Protein AF-A0A949S8C3-F1 (afdb_monomer_lite)

Structure (mmCIF, N/CA/C/O backbone):
data_AF-A0A949S8C3-F1
#
_entry.id   AF-A0A949S8C3-F1
#
loop_
_atom_site.group_PDB
_atom_site.id
_atom_site.type_symbol
_atom_site.label_atom_id
_atom_site.label_alt_id
_atom_site.label_comp_id
_atom_site.label_asym_id
_atom_site.label_entity_id
_atom_site.label_seq_id
_atom_site.pdbx_PDB_ins_code
_atom_site.Cartn_x
_atom_site.Cartn_y
_atom_site.Cartn_z
_atom_site.occupancy
_atom_site.B_iso_or_equiv
_atom_site.auth_seq_id
_atom_site.auth_comp_id
_atom_site.auth_asym_id
_atom_site.auth_atom_id
_atom_site.pdbx_PDB_model_num
ATOM 1 N N . MET A 1 1 ? -15.953 -15.504 27.116 1.00 37.09 1 MET A N 1
ATOM 2 C CA . MET A 1 1 ? -14.860 -15.090 26.214 1.00 37.09 1 MET A CA 1
ATOM 3 C C . MET A 1 1 ? -15.400 -13.930 25.407 1.00 37.09 1 MET A C 1
ATOM 5 O O . MET A 1 1 ? -16.347 -14.125 24.655 1.00 37.09 1 MET A O 1
ATOM 9 N N . THR A 1 2 ? -14.954 -12.713 25.704 1.00 41.81 2 THR A N 1
ATOM 10 C CA . THR A 1 2 ? -15.402 -11.511 24.999 1.00 41.81 2 THR A CA 1
ATOM 11 C C . THR A 1 2 ? -14.950 -11.616 23.551 1.00 41.81 2 THR A C 1
ATOM 13 O O . THR A 1 2 ? -13.776 -11.829 23.271 1.00 41.81 2 THR A O 1
ATOM 16 N N . ASN A 1 3 ? -15.915 -11.553 22.640 1.00 47.59 3 ASN A N 1
ATOM 17 C CA . ASN A 1 3 ? -15.692 -11.505 21.206 1.00 47.59 3 ASN A CA 1
ATOM 18 C C . ASN A 1 3 ? -15.105 -10.121 20.895 1.00 47.59 3 ASN A C 1
ATOM 20 O O . ASN A 1 3 ? -15.844 -9.198 20.547 1.00 47.59 3 ASN A O 1
ATOM 24 N N . GLU A 1 4 ? -13.810 -9.927 21.153 1.00 51.03 4 GLU A N 1
ATOM 25 C CA . GLU A 1 4 ? -13.113 -8.733 20.693 1.00 51.03 4 GLU A CA 1
ATOM 26 C C . GLU A 1 4 ? -13.100 -8.798 19.172 1.00 51.03 4 GLU A C 1
ATOM 28 O O . GLU A 1 4 ? -12.303 -9.497 18.550 1.00 51.03 4 GLU A O 1
ATOM 33 N N . LYS A 1 5 ? -14.078 -8.120 18.565 1.00 58.66 5 LYS A N 1
ATOM 34 C CA . LYS A 1 5 ? -14.069 -7.840 17.138 1.00 58.66 5 LYS A CA 1
ATOM 35 C C . LYS A 1 5 ? -12.747 -7.141 16.855 1.00 58.66 5 LYS A C 1
ATOM 37 O O . LYS A 1 5 ? -12.574 -5.990 17.258 1.00 58.66 5 LYS A O 1
ATOM 42 N N . LYS A 1 6 ? -11.830 -7.850 16.200 1.00 63.97 6 LYS A N 1
ATOM 43 C CA . LYS A 1 6 ? -10.626 -7.272 15.609 1.00 63.97 6 LYS A CA 1
ATOM 44 C C . LYS A 1 6 ? -11.010 -5.959 14.923 1.00 63.97 6 LYS A C 1
ATOM 46 O O . LYS A 1 6 ? -11.983 -5.917 14.168 1.00 63.97 6 LYS A O 1
A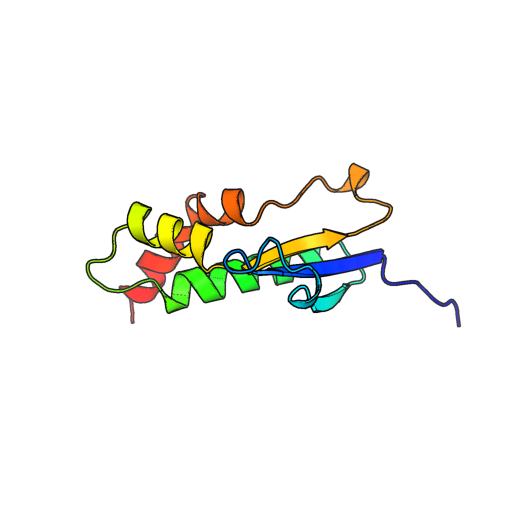TOM 51 N N . GLN A 1 7 ? -10.336 -4.878 15.300 1.00 86.12 7 GLN A N 1
ATOM 52 C CA . GLN A 1 7 ? -10.846 -3.522 15.077 1.00 86.12 7 GLN A CA 1
ATOM 53 C C . GLN A 1 7 ? -10.477 -2.961 13.705 1.00 86.12 7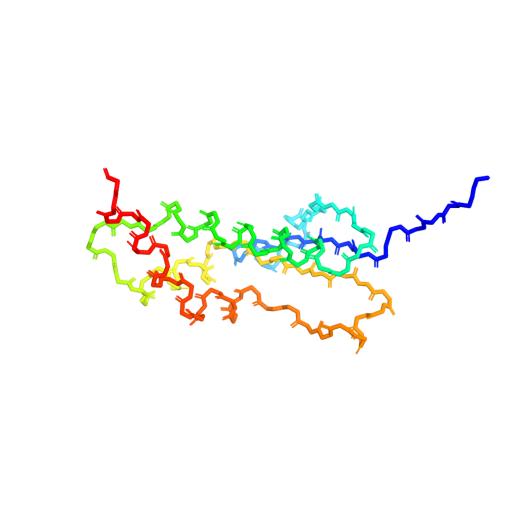 GLN A C 1
ATOM 55 O O . GLN A 1 7 ? -11.090 -1.985 13.271 1.00 86.12 7 GLN A O 1
ATOM 60 N N . PHE A 1 8 ? -9.503 -3.568 13.025 1.00 92.50 8 PHE A N 1
ATOM 61 C CA . PHE A 1 8 ? -8.973 -3.086 11.755 1.00 92.50 8 PHE A CA 1
ATOM 62 C C . PHE A 1 8 ? -8.994 -4.211 10.729 1.00 92.50 8 PHE A C 1
ATOM 64 O O . PHE A 1 8 ? -8.273 -5.198 10.865 1.00 92.50 8 PHE A O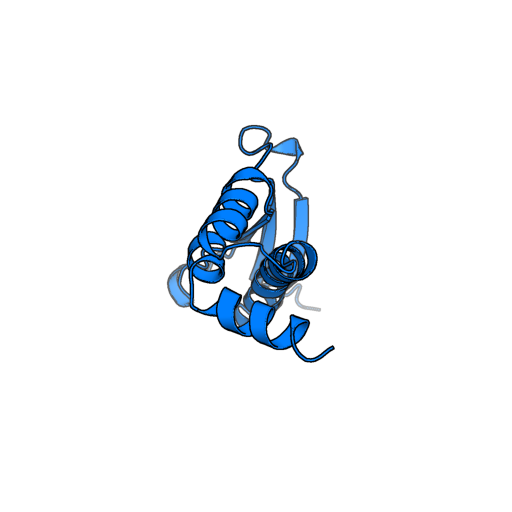 1
ATOM 71 N N . ARG A 1 9 ? -9.810 -4.054 9.691 1.00 94.75 9 ARG A N 1
ATOM 72 C CA . ARG A 1 9 ? -9.865 -4.968 8.552 1.00 94.75 9 ARG A CA 1
ATOM 73 C C . ARG A 1 9 ? -9.058 -4.399 7.401 1.00 94.75 9 ARG A C 1
ATOM 75 O O . ARG A 1 9 ? -9.256 -3.245 7.041 1.00 94.75 9 ARG A O 1
ATOM 82 N N . LEU A 1 10 ? -8.195 -5.201 6.796 1.00 96.06 10 LEU A N 1
ATOM 83 C CA . LEU A 1 10 ? -7.495 -4.836 5.572 1.00 96.06 10 LEU A CA 1
ATOM 84 C C . LEU A 1 10 ? -8.234 -5.427 4.372 1.00 96.06 10 LEU A C 1
ATOM 86 O O . LEU A 1 10 ? -8.342 -6.647 4.239 1.00 96.06 10 LEU A O 1
ATOM 90 N N . LYS A 1 11 ? -8.747 -4.555 3.509 1.00 95.81 11 LYS A N 1
ATOM 91 C CA . LYS A 1 11 ? -9.291 -4.915 2.197 1.00 95.81 11 LYS A CA 1
ATOM 92 C C . LYS A 1 11 ? -8.282 -4.536 1.127 1.00 95.81 11 LYS A C 1
ATOM 94 O O . LYS A 1 11 ? -7.588 -3.537 1.289 1.00 95.81 11 LYS A O 1
ATOM 99 N N . VAL A 1 12 ? -8.222 -5.295 0.046 1.00 96.19 12 VAL A N 1
ATOM 100 C CA . VAL A 1 12 ? -7.325 -5.007 -1.073 1.00 96.19 12 VAL A CA 1
ATOM 101 C C . VAL A 1 12 ? -8.147 -4.868 -2.337 1.00 96.19 12 VAL A C 1
ATOM 103 O O . VAL A 1 12 ? -8.942 -5.748 -2.660 1.00 96.19 12 VAL A O 1
ATOM 106 N N . TYR A 1 13 ? -7.962 -3.736 -3.006 1.00 94.00 13 TYR A N 1
ATOM 107 C CA . TYR A 1 13 ? -8.568 -3.430 -4.291 1.00 94.00 13 TYR A CA 1
ATOM 108 C C . TYR A 1 13 ? -7.516 -3.594 -5.386 1.00 94.00 13 TYR A C 1
ATOM 110 O O . TYR A 1 13 ? -6.371 -3.174 -5.217 1.00 94.00 13 TYR A O 1
ATOM 118 N N . ASP A 1 14 ? -7.892 -4.193 -6.510 1.00 88.81 14 ASP A N 1
ATOM 119 C CA . ASP A 1 14 ? -7.028 -4.268 -7.686 1.00 88.81 14 ASP A CA 1
ATOM 120 C C . ASP A 1 14 ? -7.163 -2.973 -8.503 1.00 88.81 14 ASP A C 1
ATOM 122 O O . ASP A 1 14 ? -8.256 -2.635 -8.965 1.00 88.81 14 ASP A O 1
ATOM 126 N N . ASN A 1 15 ? -6.059 -2.244 -8.710 1.00 86.25 15 ASN A N 1
ATOM 127 C CA . ASN A 1 15 ? -6.082 -1.036 -9.540 1.00 86.25 15 ASN A CA 1
ATOM 128 C C . ASN A 1 15 ? -6.449 -1.332 -11.003 1.00 86.25 15 ASN A C 1
ATOM 130 O O . ASN A 1 15 ? -6.977 -0.450 -11.684 1.00 86.25 15 ASN A O 1
ATOM 134 N N . PHE A 1 16 ? -6.194 -2.545 -11.499 1.00 84.81 16 PHE A N 1
ATOM 135 C CA . PHE A 1 16 ? -6.510 -2.918 -12.875 1.00 84.81 16 PHE A CA 1
ATOM 136 C C . PHE A 1 16 ? -8.013 -3.160 -13.068 1.00 84.81 16 PHE A C 1
ATOM 138 O O . PHE A 1 16 ? -8.601 -2.678 -14.038 1.00 84.81 16 PHE A O 1
ATOM 145 N N . HIS A 1 17 ? -8.654 -3.823 -12.105 1.00 85.50 17 HIS A N 1
ATOM 146 C CA . HIS A 1 17 ? -10.091 -4.105 -12.097 1.00 85.50 17 HIS A CA 1
ATOM 147 C C . HIS A 1 17 ? -10.867 -3.200 -11.127 1.00 85.50 17 HIS A C 1
ATOM 149 O O . HIS A 1 17 ? -11.836 -3.627 -10.512 1.00 85.50 17 HIS A O 1
ATOM 155 N N . TYR A 1 18 ? -10.495 -1.920 -11.009 1.00 78.75 18 TYR A N 1
ATOM 156 C CA . TYR A 1 18 ? -11.042 -1.014 -9.982 1.00 78.75 18 TYR A CA 1
ATOM 157 C C . TYR A 1 18 ? -12.570 -0.789 -10.039 1.00 78.75 18 TYR A C 1
ATOM 159 O O . TYR A 1 18 ? -13.161 -0.300 -9.078 1.00 78.75 18 TYR A O 1
ATOM 167 N N . MET A 1 19 ? -13.209 -1.102 -11.171 1.00 84.38 19 MET A N 1
ATOM 168 C CA . MET A 1 19 ? -14.666 -1.025 -11.354 1.00 84.38 19 MET A CA 1
ATOM 169 C C . MET A 1 19 ? -15.392 -2.327 -10.989 1.00 84.38 19 MET A C 1
ATOM 171 O O . MET A 1 19 ? -16.622 -2.338 -10.957 1.00 84.38 19 MET A O 1
ATOM 175 N N . ASP A 1 20 ? -14.659 -3.415 -10.757 1.00 86.06 20 ASP A N 1
ATOM 176 C CA . ASP A 1 20 ? -15.200 -4.713 -10.376 1.00 86.06 20 ASP A CA 1
ATOM 177 C C . ASP A 1 20 ? -14.967 -4.955 -8.882 1.00 86.06 20 ASP A C 1
ATOM 179 O O . ASP A 1 20 ? -13.908 -5.396 -8.439 1.00 86.06 20 ASP A O 1
ATOM 183 N N . GLU A 1 21 ? -15.986 -4.662 -8.074 1.00 81.94 21 GLU A N 1
ATOM 184 C CA . GLU A 1 21 ? -15.914 -4.882 -6.628 1.00 81.94 21 GLU A CA 1
ATOM 185 C C . GLU A 1 21 ? -15.739 -6.365 -6.253 1.00 81.94 21 GLU A C 1
ATOM 187 O O . GLU A 1 21 ? -15.326 -6.648 -5.128 1.00 81.94 21 GLU A O 1
ATOM 192 N N . SER A 1 22 ? -16.024 -7.313 -7.157 1.00 87.19 22 SER A N 1
ATOM 193 C CA . SER A 1 22 ? -15.865 -8.747 -6.881 1.00 87.19 22 SER A CA 1
ATOM 194 C C . SER A 1 22 ? -14.405 -9.206 -6.844 1.00 87.19 22 SER A C 1
ATOM 196 O O . SER A 1 22 ? -14.107 -10.209 -6.199 1.00 87.19 22 SER A O 1
ATOM 198 N N . GLU A 1 23 ? -13.496 -8.425 -7.430 1.00 86.38 23 GLU A N 1
ATOM 199 C CA . GLU A 1 23 ? -12.042 -8.625 -7.348 1.00 86.38 23 GLU A CA 1
ATOM 200 C C . GLU A 1 23 ? -11.454 -8.085 -6.028 1.00 86.38 23 GLU A C 1
ATOM 202 O O . GLU A 1 23 ? -10.287 -8.308 -5.706 1.00 86.38 23 GLU A O 1
ATOM 207 N N . THR A 1 24 ? -12.260 -7.388 -5.217 1.00 91.81 24 THR A N 1
ATOM 208 C CA . THR A 1 24 ? -11.836 -6.949 -3.883 1.00 91.81 24 THR A CA 1
ATOM 209 C C . THR A 1 24 ? -11.818 -8.129 -2.921 1.00 91.81 24 THR A C 1
ATOM 211 O O . THR A 1 24 ? -12.850 -8.762 -2.688 1.00 91.81 24 THR A O 1
ATOM 214 N N . TYR A 1 25 ? -10.688 -8.359 -2.256 1.00 93.12 25 TYR A N 1
ATOM 215 C CA . TYR A 1 25 ? -10.566 -9.425 -1.264 1.00 93.12 25 TYR A CA 1
ATOM 216 C C . TYR A 1 25 ? -10.265 -8.900 0.146 1.00 93.12 25 TYR A C 1
ATOM 218 O O . TYR A 1 25 ? -9.723 -7.808 0.349 1.00 93.12 25 TYR A O 1
ATOM 226 N N . GLU A 1 26 ? -10.659 -9.682 1.155 1.00 94.00 26 GLU A N 1
ATOM 227 C CA . GLU A 1 26 ? -10.282 -9.443 2.549 1.00 94.00 26 GLU A CA 1
ATOM 228 C C . GLU A 1 26 ? -8.910 -10.071 2.799 1.00 94.00 26 GLU A C 1
ATOM 230 O O . GLU A 1 26 ? -8.762 -11.291 2.758 1.00 94.00 26 GLU A O 1
ATOM 235 N N . TYR A 1 27 ? -7.899 -9.241 3.054 1.00 95.75 27 TYR A N 1
ATOM 236 C CA . TYR A 1 27 ? -6.545 -9.715 3.342 1.00 95.75 27 TYR A CA 1
ATOM 237 C C . TYR A 1 27 ? -6.447 -10.271 4.765 1.00 95.75 27 TYR A C 1
ATOM 239 O O . TYR A 1 27 ? -5.816 -11.297 5.013 1.00 95.75 27 TYR A O 1
ATOM 247 N N . GLY A 1 28 ? -7.083 -9.591 5.722 1.00 94.69 28 GLY A N 1
ATOM 248 C CA . GLY A 1 28 ? -7.117 -10.048 7.103 1.00 94.69 28 GLY A CA 1
ATOM 249 C C . GLY A 1 28 ? -7.674 -9.028 8.083 1.00 94.69 28 GLY A C 1
ATOM 250 O O . GLY A 1 28 ? -7.878 -7.857 7.766 1.00 94.69 28 GLY A O 1
ATOM 251 N N . ASP A 1 29 ? -7.885 -9.502 9.306 1.00 95.19 29 ASP A N 1
ATOM 252 C CA . ASP A 1 29 ? -8.316 -8.696 10.441 1.00 95.19 29 ASP A CA 1
ATOM 253 C C . ASP A 1 29 ? -7.181 -8.603 11.481 1.00 95.19 29 ASP A C 1
ATOM 255 O O . ASP A 1 29 ? -6.577 -9.624 11.848 1.00 95.19 29 ASP A O 1
ATOM 259 N N . PHE A 1 30 ? -6.967 -7.400 12.017 1.00 93.81 30 PHE A N 1
ATOM 260 C CA . PHE A 1 30 ? -5.889 -7.034 12.940 1.00 93.81 30 PHE A CA 1
ATOM 261 C C . PHE A 1 30 ? -6.429 -6.403 14.231 1.00 93.81 30 PHE A C 1
ATOM 263 O O . PHE A 1 30 ? -7.505 -5.793 14.253 1.00 93.81 30 PHE A O 1
ATOM 270 N N . GLU A 1 31 ? -5.674 -6.548 15.321 1.00 91.75 31 GLU A N 1
ATOM 271 C CA . GLU A 1 31 ? -6.033 -5.983 16.627 1.00 91.75 31 GLU A CA 1
ATOM 272 C C . GLU A 1 31 ? -5.713 -4.489 16.687 1.00 91.75 31 GLU A C 1
ATOM 274 O O . GLU A 1 31 ? -6.482 -3.709 17.253 1.00 91.75 31 GLU A O 1
ATOM 279 N N . THR A 1 32 ? -4.621 -4.073 16.039 1.00 91.94 32 THR A N 1
ATOM 280 C CA . THR A 1 32 ? -4.151 -2.685 16.046 1.00 91.94 32 THR A CA 1
ATOM 281 C C . THR A 1 32 ? -4.037 -2.082 14.644 1.00 91.94 32 THR A C 1
ATOM 283 O O . THR A 1 32 ? -3.767 -2.771 13.658 1.00 91.94 32 THR A O 1
ATOM 286 N N . TYR A 1 33 ? -4.164 -0.752 14.560 1.00 93.19 33 TYR A N 1
ATOM 287 C CA . TYR A 1 33 ? -3.930 -0.012 13.318 1.00 93.19 33 TYR A CA 1
ATOM 288 C C . TYR A 1 33 ? -2.508 -0.217 12.785 1.00 93.19 33 TYR A C 1
ATOM 290 O O . TYR A 1 33 ? -2.312 -0.349 11.582 1.00 93.19 33 TYR A O 1
ATOM 298 N N . ASN A 1 34 ? -1.509 -0.268 13.674 1.00 94.44 34 ASN A N 1
ATOM 299 C CA . ASN A 1 34 ? -0.114 -0.428 13.269 1.00 94.44 34 ASN A CA 1
ATOM 300 C C . ASN A 1 34 ? 0.144 -1.776 12.592 1.00 94.44 34 ASN A C 1
ATOM 302 O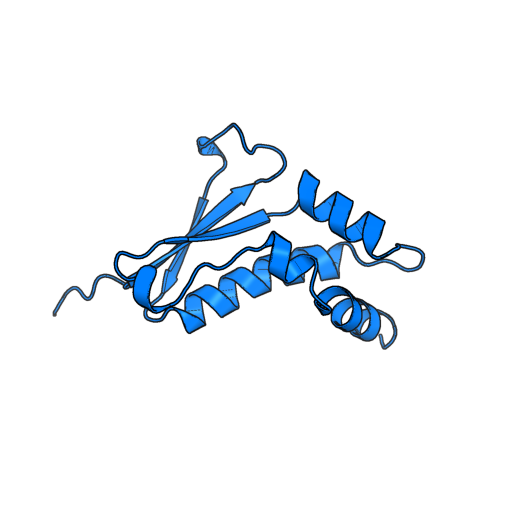 O . ASN A 1 34 ? 0.884 -1.814 11.614 1.00 94.44 34 ASN A O 1
ATOM 306 N N . GLU A 1 35 ? -0.464 -2.861 13.070 1.00 95.56 35 GLU A N 1
ATOM 307 C CA . GLU A 1 35 ? -0.351 -4.170 12.417 1.00 95.56 35 GLU A CA 1
ATOM 308 C C . GLU A 1 35 ? -0.990 -4.154 11.025 1.00 95.56 35 GLU A C 1
ATOM 310 O O . GLU A 1 35 ? -0.357 -4.578 10.058 1.00 95.56 35 GLU A O 1
ATOM 315 N N . ALA A 1 36 ? -2.193 -3.581 10.901 1.00 95.75 36 ALA A N 1
ATOM 316 C CA . ALA A 1 36 ? -2.855 -3.414 9.609 1.00 95.75 36 ALA A CA 1
ATOM 317 C C . ALA A 1 36 ? -2.032 -2.529 8.655 1.00 95.75 36 ALA A C 1
ATOM 319 O O . ALA A 1 36 ? -1.920 -2.828 7.469 1.00 95.75 36 ALA A O 1
ATOM 320 N N . LEU A 1 37 ? -1.405 -1.467 9.170 1.00 96.31 37 LEU A N 1
ATOM 321 C CA . LEU A 1 37 ? -0.535 -0.571 8.409 1.00 96.31 37 LEU A CA 1
ATOM 322 C C . LEU A 1 37 ? 0.747 -1.262 7.941 1.00 96.31 37 LEU A C 1
ATOM 324 O O . LEU A 1 37 ? 1.197 -1.006 6.826 1.00 96.31 37 LEU A O 1
ATOM 328 N N . ILE A 1 38 ? 1.351 -2.110 8.775 1.00 97.06 38 ILE A N 1
ATOM 329 C CA . ILE A 1 38 ? 2.516 -2.916 8.390 1.00 97.06 38 ILE A CA 1
ATOM 330 C C . ILE A 1 38 ? 2.133 -3.863 7.252 1.00 97.06 38 ILE A C 1
ATOM 332 O O . ILE A 1 38 ? 2.836 -3.898 6.245 1.00 97.06 38 ILE A O 1
ATOM 336 N N . ALA A 1 39 ? 0.999 -4.560 7.368 1.00 97.81 39 ALA A N 1
ATOM 337 C CA . ALA A 1 39 ? 0.505 -5.447 6.317 1.00 97.81 39 ALA A CA 1
ATOM 338 C C . ALA A 1 39 ? 0.184 -4.688 5.015 1.00 97.81 39 ALA A C 1
ATOM 340 O O . ALA A 1 39 ? 0.617 -5.098 3.943 1.00 97.81 39 ALA A O 1
ATOM 341 N N . ALA A 1 40 ? -0.492 -3.539 5.105 1.00 97.62 40 ALA A N 1
ATOM 342 C CA . ALA A 1 40 ? -0.800 -2.695 3.950 1.00 97.62 40 ALA A CA 1
ATOM 343 C C . ALA A 1 40 ? 0.468 -2.213 3.225 1.00 97.62 40 ALA A C 1
ATOM 345 O O . ALA A 1 40 ? 0.536 -2.225 1.999 1.00 97.62 40 ALA A O 1
ATOM 346 N N . LYS A 1 41 ? 1.499 -1.808 3.975 1.00 97.12 41 LYS A N 1
ATOM 347 C CA . LYS A 1 41 ? 2.789 -1.406 3.398 1.00 97.12 41 LYS A CA 1
ATOM 348 C C . LYS A 1 41 ? 3.514 -2.575 2.743 1.00 97.12 41 LYS A C 1
ATOM 350 O O . LYS A 1 41 ? 4.069 -2.375 1.671 1.00 97.12 41 LYS A O 1
ATOM 355 N N . ALA A 1 42 ? 3.473 -3.763 3.349 1.00 96.94 42 ALA A N 1
ATOM 356 C CA . ALA A 1 42 ? 4.110 -4.958 2.801 1.00 96.94 42 ALA A CA 1
ATOM 357 C C . ALA A 1 42 ? 3.568 -5.313 1.407 1.00 96.94 42 ALA A C 1
ATOM 359 O O . ALA A 1 42 ? 4.355 -5.571 0.510 1.00 96.94 42 ALA A O 1
ATOM 360 N N . ILE A 1 43 ? 2.254 -5.205 1.189 1.00 97.38 43 ILE A N 1
ATOM 361 C CA . ILE A 1 43 ? 1.630 -5.429 -0.130 1.00 97.38 43 ILE A CA 1
ATOM 362 C C . ILE A 1 43 ? 2.196 -4.464 -1.188 1.00 97.38 43 ILE A C 1
ATOM 364 O O . ILE A 1 43 ? 2.588 -4.865 -2.284 1.00 97.38 43 ILE A O 1
ATOM 368 N N . VAL A 1 44 ? 2.289 -3.173 -0.852 1.00 96.56 44 VAL A N 1
ATOM 369 C CA . VAL A 1 44 ? 2.867 -2.167 -1.759 1.00 96.56 44 VAL A CA 1
ATOM 370 C C . VAL A 1 44 ? 4.353 -2.435 -1.998 1.00 96.56 44 VAL A C 1
ATOM 372 O O . VAL A 1 44 ? 4.835 -2.316 -3.124 1.00 96.56 44 VAL A O 1
ATOM 375 N N . ASP A 1 45 ? 5.082 -2.796 -0.946 1.00 95.75 45 ASP A N 1
ATOM 376 C CA . ASP A 1 45 ? 6.507 -3.102 -1.007 1.00 95.75 45 ASP A CA 1
ATOM 377 C C . ASP A 1 45 ? 6.790 -4.303 -1.902 1.00 95.75 45 ASP A C 1
ATOM 379 O O . ASP A 1 45 ? 7.651 -4.199 -2.774 1.00 95.75 45 ASP A O 1
ATOM 383 N N . ASP A 1 46 ? 6.019 -5.381 -1.771 1.00 95.50 46 ASP A N 1
ATOM 384 C CA . ASP A 1 46 ? 6.137 -6.582 -2.595 1.00 95.50 46 ASP A CA 1
ATOM 385 C C . ASP A 1 46 ? 5.977 -6.245 -4.083 1.00 95.50 46 ASP A C 1
ATOM 387 O O . ASP A 1 46 ? 6.796 -6.661 -4.911 1.00 95.50 46 ASP A O 1
ATOM 391 N N . PHE A 1 47 ? 4.995 -5.406 -4.438 1.00 95.19 47 PHE A N 1
ATOM 392 C CA . PHE A 1 47 ? 4.843 -4.932 -5.814 1.00 95.19 47 PHE A CA 1
ATOM 393 C C . PHE A 1 47 ? 6.073 -4.144 -6.283 1.00 95.19 47 PHE A C 1
ATOM 395 O O . PHE A 1 47 ? 6.603 -4.405 -7.371 1.00 95.19 47 PHE A O 1
ATOM 402 N N . LEU A 1 48 ? 6.530 -3.165 -5.495 1.00 94.44 48 LEU A N 1
ATOM 403 C CA . LEU A 1 48 ? 7.661 -2.312 -5.865 1.00 94.44 48 LEU A CA 1
ATOM 404 C C . LEU A 1 48 ? 8.954 -3.127 -5.995 1.00 94.44 48 LEU A C 1
ATOM 406 O O . LEU A 1 48 ? 9.712 -2.923 -6.941 1.00 94.44 48 LEU A O 1
ATOM 410 N N . GLU A 1 49 ? 9.200 -4.062 -5.082 1.00 93.75 49 GLU A N 1
ATOM 411 C CA . GLU A 1 49 ? 10.378 -4.928 -5.062 1.00 93.75 49 GLU A CA 1
ATOM 412 C C . GLU A 1 49 ? 10.379 -5.943 -6.202 1.00 93.75 49 GLU A C 1
ATOM 414 O O . GLU A 1 49 ? 11.434 -6.202 -6.791 1.00 93.75 49 GLU A O 1
ATOM 419 N N . HIS A 1 50 ? 9.220 -6.502 -6.548 1.00 92.94 50 HIS A N 1
ATOM 420 C CA . HIS A 1 50 ? 9.097 -7.425 -7.672 1.00 92.94 50 HIS A CA 1
ATOM 421 C C . HIS A 1 50 ? 9.303 -6.718 -9.021 1.00 92.94 50 HIS A C 1
ATOM 423 O O . HIS A 1 50 ? 9.914 -7.268 -9.942 1.00 92.94 50 HIS A O 1
ATOM 429 N N . ASN A 1 51 ? 8.815 -5.480 -9.140 1.00 92.38 51 ASN A N 1
ATOM 430 C CA . ASN A 1 51 ? 8.837 -4.729 -10.394 1.00 92.38 51 ASN A CA 1
ATOM 431 C C . ASN A 1 51 ? 10.068 -3.824 -10.561 1.00 92.38 51 ASN A C 1
ATOM 433 O O . ASN A 1 51 ? 10.351 -3.387 -11.681 1.00 92.38 51 ASN A O 1
ATOM 437 N N . TRP A 1 52 ? 10.843 -3.568 -9.502 1.00 91.25 52 TRP A N 1
ATOM 438 C CA . TRP A 1 52 ? 12.112 -2.853 -9.618 1.00 91.25 52 TRP A CA 1
ATOM 439 C C . TRP A 1 52 ? 13.161 -3.709 -10.339 1.00 91.25 52 TRP A C 1
ATOM 441 O O . TRP A 1 52 ? 13.622 -4.735 -9.834 1.00 91.25 52 TRP A O 1
ATOM 451 N N . LYS A 1 53 ? 13.593 -3.248 -11.517 1.00 87.19 53 LYS A N 1
ATOM 452 C CA . LYS A 1 53 ? 14.618 -3.896 -12.349 1.00 87.19 53 LYS A CA 1
ATOM 453 C C . LYS A 1 53 ? 15.674 -2.880 -12.773 1.00 87.19 53 LYS A C 1
ATOM 455 O O . LYS A 1 53 ? 15.408 -1.680 -12.831 1.00 87.19 53 LYS A O 1
ATOM 460 N N . SER A 1 54 ? 16.879 -3.354 -13.091 1.00 83.88 54 SER A N 1
ATOM 461 C CA . SER A 1 54 ? 17.918 -2.482 -13.652 1.00 83.88 54 SER A CA 1
ATOM 462 C C . SER A 1 54 ? 17.396 -1.775 -14.909 1.00 83.88 54 SER A C 1
ATOM 464 O O . SER A 1 54 ? 16.771 -2.404 -15.761 1.00 83.88 54 SER A O 1
ATOM 466 N N . GLY A 1 55 ? 17.606 -0.460 -14.998 1.00 85.31 55 GLY A N 1
ATOM 467 C CA . GLY A 1 55 ? 17.105 0.375 -16.095 1.00 85.31 55 GLY A CA 1
ATOM 468 C C . GLY A 1 55 ? 15.667 0.892 -15.939 1.00 85.31 55 GLY A C 1
ATOM 469 O O . GLY A 1 55 ? 15.272 1.768 -16.704 1.00 85.31 55 GLY A O 1
ATOM 470 N N . VAL A 1 56 ? 14.896 0.430 -14.945 1.00 89.12 56 VAL A N 1
ATOM 471 C CA . VAL A 1 56 ? 13.570 0.994 -14.635 1.00 89.12 56 VAL A CA 1
ATOM 472 C C . VAL A 1 56 ? 13.718 2.343 -13.931 1.00 89.12 56 VAL A C 1
ATOM 474 O O . VAL A 1 56 ? 14.496 2.493 -12.988 1.00 89.12 56 VAL A O 1
ATOM 477 N N . THR A 1 57 ? 12.948 3.338 -14.375 1.00 91.25 57 THR A N 1
ATOM 478 C CA . THR A 1 57 ? 12.860 4.632 -13.692 1.00 91.25 57 THR A CA 1
ATOM 479 C C . THR A 1 57 ? 11.796 4.600 -12.588 1.00 91.25 57 THR A C 1
ATOM 481 O O . THR A 1 57 ? 10.801 3.880 -12.710 1.00 91.25 57 THR A O 1
ATOM 484 N N . PRO A 1 58 ? 11.929 5.425 -11.533 1.00 91.00 58 PRO A N 1
ATOM 485 C CA . PRO A 1 58 ? 10.897 5.532 -10.500 1.00 91.00 58 PRO A CA 1
ATOM 486 C C . PRO A 1 58 ? 9.532 5.934 -11.064 1.00 91.00 58 PRO A C 1
ATOM 488 O O . PRO A 1 58 ? 8.517 5.377 -10.669 1.00 91.00 58 PRO A O 1
ATOM 491 N N . SER A 1 59 ? 9.496 6.857 -12.031 1.00 92.25 59 SER A N 1
ATOM 492 C CA . SER A 1 59 ? 8.245 7.285 -12.665 1.00 92.25 59 SER A CA 1
ATOM 493 C C . SER A 1 59 ? 7.542 6.148 -13.403 1.00 92.25 59 SER A C 1
ATOM 495 O O . SER A 1 59 ? 6.325 6.027 -13.300 1.00 92.25 59 SER A O 1
ATOM 497 N N . TYR A 1 60 ? 8.296 5.291 -14.099 1.00 93.56 60 TYR A N 1
ATOM 498 C CA . TYR A 1 60 ? 7.739 4.109 -14.747 1.00 93.56 60 TYR A CA 1
ATOM 499 C C . TYR A 1 60 ? 7.191 3.119 -13.716 1.00 93.56 60 TYR A C 1
ATOM 501 O O . TYR A 1 60 ? 6.051 2.684 -13.841 1.00 93.56 60 TYR A O 1
ATOM 509 N N . LEU A 1 61 ? 7.953 2.822 -12.657 1.00 94.25 61 LEU A N 1
ATOM 510 C CA . LEU A 1 61 ? 7.515 1.910 -11.597 1.00 94.25 61 LEU A CA 1
ATOM 511 C C . LEU A 1 61 ? 6.221 2.383 -10.917 1.00 94.25 61 LEU A C 1
ATOM 513 O O . LEU A 1 61 ? 5.307 1.591 -10.700 1.00 94.25 61 LEU A O 1
ATOM 517 N N . LEU A 1 62 ? 6.119 3.679 -10.620 1.00 94.00 62 LEU A N 1
ATOM 518 C CA . LEU A 1 62 ? 4.923 4.269 -10.013 1.00 94.00 62 LEU A CA 1
ATOM 519 C C . LEU A 1 62 ? 3.731 4.296 -10.979 1.00 94.00 62 LEU A C 1
ATOM 521 O O . LEU A 1 62 ? 2.586 4.140 -10.549 1.00 94.00 62 LEU A O 1
ATOM 525 N N . GLY A 1 63 ? 3.992 4.460 -12.279 1.00 94.38 63 GLY A N 1
ATOM 526 C CA . GLY A 1 63 ? 2.985 4.300 -13.327 1.00 94.38 63 GLY A CA 1
ATOM 527 C C . GLY A 1 63 ? 2.428 2.878 -13.359 1.00 94.38 63 GLY A C 1
ATOM 528 O O . GLY A 1 63 ? 1.215 2.702 -13.314 1.00 94.38 63 GLY A O 1
ATOM 529 N N . GLN A 1 64 ? 3.308 1.872 -13.322 1.00 94.88 64 GLN A N 1
ATOM 530 C CA . GLN A 1 64 ? 2.910 0.464 -13.249 1.00 94.88 64 GLN A CA 1
ATOM 531 C C . GLN A 1 64 ? 2.091 0.173 -11.988 1.00 94.88 64 GLN A C 1
ATOM 533 O O . GLN A 1 64 ? 1.050 -0.465 -12.087 1.00 94.88 64 GLN A O 1
ATOM 538 N N . PHE A 1 65 ? 2.507 0.681 -10.824 1.00 94.88 65 PHE A N 1
ATOM 539 C CA . PHE A 1 65 ? 1.741 0.526 -9.582 1.00 94.88 65 PHE A CA 1
ATOM 540 C C . PHE A 1 65 ? 0.331 1.123 -9.695 1.00 94.88 65 PHE A C 1
ATOM 542 O O . PHE A 1 65 ? -0.639 0.508 -9.272 1.00 94.88 65 PHE A O 1
ATOM 549 N N . SER A 1 66 ? 0.197 2.290 -10.328 1.00 92.12 66 SER A N 1
ATOM 550 C CA . SER A 1 66 ? -1.109 2.945 -10.492 1.00 92.12 66 SER A CA 1
ATOM 551 C C . SER A 1 66 ? -2.056 2.197 -11.440 1.00 92.12 66 SER A C 1
ATOM 553 O O . SER A 1 66 ? -3.252 2.455 -11.408 1.00 92.12 66 SER A O 1
ATOM 555 N N . MET A 1 67 ? -1.531 1.326 -12.307 1.00 91.88 67 MET A N 1
ATOM 556 C CA . MET A 1 67 ? -2.323 0.561 -13.278 1.00 91.88 67 MET A CA 1
ATOM 557 C C . MET A 1 67 ? -2.559 -0.892 -12.863 1.00 91.88 67 MET A C 1
ATOM 559 O O . MET A 1 67 ? -3.576 -1.459 -13.235 1.00 91.88 67 MET A O 1
ATOM 563 N N . PHE A 1 68 ? -1.603 -1.496 -12.156 1.00 93.44 68 PHE A N 1
ATOM 564 C CA . PHE A 1 68 ? -1.550 -2.943 -11.904 1.00 93.44 68 PHE A CA 1
ATOM 565 C C . PHE A 1 68 ? -1.194 -3.295 -10.456 1.00 93.44 68 PHE A C 1
ATOM 567 O O . PHE A 1 68 ? -1.023 -4.4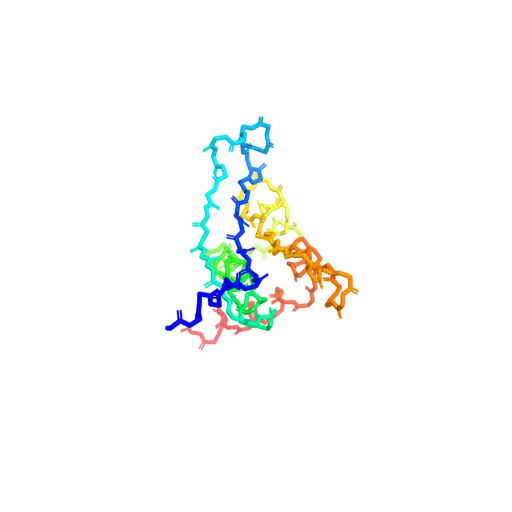65 -10.134 1.00 93.44 68 PHE A O 1
ATOM 574 N N . GLY A 1 69 ? -0.961 -2.292 -9.612 1.00 93.69 69 GLY A N 1
ATOM 575 C CA . GLY A 1 69 ? -0.672 -2.497 -8.201 1.00 93.69 69 GLY A CA 1
ATOM 576 C C . GLY A 1 69 ? -1.936 -2.765 -7.401 1.00 93.69 69 GLY A C 1
ATOM 577 O O . GLY A 1 69 ? -3.039 -2.405 -7.802 1.00 93.69 69 GLY A O 1
ATOM 578 N N . GLU A 1 70 ? -1.747 -3.348 -6.231 1.00 95.81 70 GLU A N 1
ATOM 579 C CA . GLU A 1 70 ? -2.806 -3.537 -5.251 1.00 95.81 70 GLU A CA 1
ATOM 580 C C . GLU A 1 70 ? -2.946 -2.280 -4.374 1.00 95.81 70 GLU A C 1
ATOM 582 O O . GLU A 1 70 ? -1.945 -1.691 -3.951 1.00 95.81 70 GLU A O 1
ATOM 587 N N . ASP A 1 71 ? -4.185 -1.864 -4.097 1.00 95.44 71 ASP A N 1
ATOM 588 C CA . ASP A 1 71 ? -4.540 -0.730 -3.235 1.00 95.44 71 ASP A CA 1
ATOM 589 C C . ASP A 1 71 ? -5.140 -1.223 -1.903 1.00 95.44 71 ASP A C 1
ATOM 591 O O . ASP A 1 71 ? -6.354 -1.433 -1.779 1.00 95.44 71 ASP A O 1
ATOM 595 N N . PRO A 1 72 ? -4.291 -1.481 -0.891 1.00 97.00 72 PRO A N 1
ATOM 596 C CA . PRO A 1 72 ? -4.740 -1.862 0.439 1.00 97.00 72 PRO A CA 1
ATOM 597 C C . PRO A 1 72 ? -5.414 -0.706 1.193 1.00 97.00 72 PRO A C 1
ATOM 599 O O . PRO A 1 72 ? -4.821 0.351 1.426 1.00 97.00 72 PRO A O 1
ATOM 602 N N . ILE A 1 73 ? -6.626 -0.966 1.686 1.00 95.06 73 ILE A N 1
ATOM 603 C CA . ILE A 1 73 ? -7.454 -0.054 2.479 1.00 95.06 73 ILE A CA 1
ATOM 604 C C . ILE A 1 73 ? -7.706 -0.649 3.865 1.00 95.06 73 ILE A C 1
ATOM 606 O O . ILE A 1 73 ? -8.260 -1.741 4.009 1.00 95.06 73 ILE A O 1
ATOM 610 N N . ILE A 1 74 ? -7.342 0.108 4.901 1.00 95.50 74 ILE A N 1
ATOM 611 C CA . ILE A 1 74 ? -7.657 -0.224 6.293 1.00 95.50 74 ILE A CA 1
ATOM 612 C C . ILE A 1 74 ? -9.054 0.311 6.606 1.00 95.50 74 ILE A C 1
ATOM 614 O O . ILE A 1 74 ? -9.307 1.508 6.502 1.00 95.50 74 ILE A O 1
ATOM 618 N N . VAL A 1 75 ? -9.953 -0.585 6.997 1.00 92.81 75 VAL A N 1
ATOM 619 C CA . VAL A 1 75 ? -11.338 -0.300 7.363 1.00 92.81 75 VAL A CA 1
ATOM 620 C C . VAL A 1 75 ? -11.501 -0.508 8.864 1.00 92.81 75 VAL A C 1
ATOM 622 O O . VAL A 1 75 ? -11.253 -1.594 9.389 1.00 92.81 75 VAL A O 1
ATOM 625 N N . SER A 1 76 ? -11.941 0.534 9.564 1.00 89.81 76 SER A N 1
ATOM 626 C CA . SER A 1 76 ? -12.228 0.493 10.997 1.00 89.81 76 SER A CA 1
ATOM 627 C C . SER A 1 76 ? -13.312 1.499 11.367 1.00 89.81 76 SER A C 1
ATOM 629 O O . SER A 1 76 ? -13.434 2.556 10.752 1.00 89.81 76 SER A O 1
ATOM 631 N N . ASN A 1 77 ? -14.065 1.215 12.430 1.00 84.31 77 ASN A N 1
ATOM 632 C CA . ASN A 1 77 ? -14.951 2.199 13.055 1.00 84.31 77 ASN A CA 1
ATOM 633 C C . ASN A 1 77 ? -14.192 3.280 13.852 1.00 84.31 77 ASN A C 1
ATOM 635 O O . ASN A 1 77 ? -14.819 4.227 14.312 1.00 84.31 77 ASN A O 1
ATOM 639 N N . LYS A 1 78 ? -12.869 3.147 14.008 1.00 81.94 78 LYS A N 1
ATOM 640 C CA . LYS A 1 78 ? -11.977 4.123 14.654 1.00 81.94 78 LYS A CA 1
ATOM 641 C C . LYS A 1 78 ? -11.057 4.840 13.668 1.00 81.94 78 LYS A C 1
ATOM 643 O O . LYS A 1 78 ? -9.997 5.332 14.044 1.00 81.94 78 LYS A O 1
ATOM 648 N N . GLN A 1 79 ? -11.428 4.884 12.388 1.00 78.69 79 GLN A N 1
ATOM 649 C CA . GLN A 1 79 ? -10.570 5.448 11.341 1.00 78.69 79 GLN A CA 1
ATOM 650 C C . GLN A 1 79 ? -10.132 6.895 11.638 1.00 78.69 79 GLN A C 1
ATOM 652 O O . GLN A 1 79 ? -8.992 7.267 11.360 1.00 78.69 79 GLN A O 1
ATOM 657 N N . GLU A 1 80 ? -11.013 7.695 12.244 1.00 81.50 80 GLU A N 1
ATOM 658 C CA . GLU A 1 80 ? -10.742 9.094 12.603 1.00 81.50 80 GLU A CA 1
ATOM 659 C C . GLU A 1 80 ? -9.603 9.254 13.629 1.00 81.50 80 GLU A C 1
ATOM 661 O O . GLU A 1 80 ? -8.946 10.291 13.646 1.00 81.50 80 GLU A O 1
ATOM 666 N N . GLU A 1 81 ? -9.309 8.225 14.433 1.00 87.31 81 GLU A N 1
ATOM 667 C CA . GLU A 1 81 ? -8.260 8.253 15.466 1.00 87.31 81 GLU A CA 1
ATOM 668 C C . GLU A 1 81 ? -6.848 8.003 14.900 1.00 87.31 81 GLU A C 1
ATOM 670 O O . GLU A 1 81 ? -5.853 8.379 15.522 1.00 87.31 81 GLU A O 1
ATOM 675 N N . HIS A 1 82 ? -6.740 7.372 13.724 1.00 83.56 82 HIS A N 1
ATOM 676 C CA . HIS A 1 82 ? -5.473 6.842 13.195 1.00 83.56 82 HIS A CA 1
ATOM 677 C C . HIS A 1 82 ? -5.030 7.448 11.855 1.00 83.56 82 HIS A C 1
ATOM 679 O O . HIS A 1 82 ? -3.904 7.212 11.405 1.00 83.56 82 HIS A O 1
ATOM 685 N N . GLY A 1 83 ? -5.883 8.265 11.234 1.00 83.31 83 GLY A N 1
ATOM 686 C CA . GLY A 1 83 ? -5.639 8.828 9.910 1.00 83.31 83 GLY A CA 1
ATOM 687 C C . GLY A 1 83 ? -5.830 7.802 8.791 1.00 83.31 83 GLY A C 1
ATOM 688 O O . GLY A 1 83 ? -6.069 6.621 9.021 1.00 83.31 83 GLY A O 1
ATOM 689 N N . TRP A 1 84 ? -5.763 8.269 7.547 1.00 89.06 84 TRP A N 1
ATOM 690 C CA . TRP A 1 84 ? -5.987 7.433 6.368 1.00 89.06 84 TRP A CA 1
ATOM 691 C C . TRP A 1 84 ? -4.656 6.960 5.794 1.00 89.06 84 TRP A C 1
ATOM 693 O O . TRP A 1 84 ? -3.747 7.763 5.570 1.00 89.06 84 TRP A O 1
ATOM 703 N N . PHE A 1 85 ? -4.548 5.661 5.524 1.00 93.56 85 PHE A N 1
ATOM 704 C CA . PHE A 1 85 ? -3.461 5.132 4.712 1.00 93.56 85 PHE A CA 1
ATOM 705 C C . PHE A 1 85 ? -3.808 5.280 3.229 1.00 93.56 85 PHE A C 1
ATOM 707 O O . PHE A 1 85 ? -4.938 5.032 2.822 1.00 93.56 85 PHE A O 1
ATOM 714 N N . SER A 1 86 ? -2.828 5.688 2.424 1.00 95.00 86 SER A N 1
ATOM 715 C CA . SER A 1 86 ? -2.939 5.726 0.968 1.00 95.00 86 SER A CA 1
ATOM 716 C C . SER A 1 86 ? -1.769 4.953 0.382 1.00 95.00 86 SER A C 1
ATOM 718 O O . SER A 1 86 ? -0.616 5.384 0.515 1.00 95.00 86 SER A O 1
ATOM 720 N N . ALA A 1 87 ? -2.068 3.835 -0.280 1.00 95.50 87 ALA A N 1
ATOM 721 C CA . ALA A 1 87 ? -1.060 2.995 -0.913 1.00 95.50 87 ALA A CA 1
ATOM 722 C C . ALA A 1 87 ? -0.278 3.783 -1.967 1.00 95.50 87 ALA A C 1
ATOM 724 O O . ALA A 1 87 ? 0.949 3.737 -2.004 1.00 95.50 87 ALA A O 1
ATOM 725 N N . ARG A 1 88 ? -0.979 4.618 -2.744 1.00 93.00 88 ARG A N 1
ATOM 726 C CA . ARG A 1 88 ? -0.365 5.529 -3.713 1.00 93.00 88 ARG A CA 1
ATOM 727 C C . ARG A 1 88 ? 0.616 6.500 -3.066 1.00 93.00 88 ARG A C 1
ATOM 729 O O . ARG A 1 88 ? 1.754 6.574 -3.518 1.00 93.00 88 ARG A O 1
ATOM 736 N N . ASN A 1 89 ? 0.216 7.218 -2.012 1.00 94.75 89 ASN A N 1
ATOM 737 C CA . ASN A 1 89 ? 1.120 8.158 -1.339 1.00 94.75 89 ASN A CA 1
ATOM 738 C C . ASN A 1 89 ? 2.346 7.436 -0.773 1.00 94.75 89 ASN A C 1
ATOM 740 O O . ASN A 1 89 ? 3.466 7.936 -0.895 1.00 94.75 89 ASN A O 1
ATOM 744 N N . TYR A 1 90 ? 2.142 6.248 -0.200 1.00 95.31 90 TYR A N 1
ATOM 745 C CA . TYR A 1 90 ? 3.227 5.413 0.297 1.00 95.31 90 TYR A CA 1
ATOM 746 C C . TYR A 1 90 ? 4.178 4.976 -0.825 1.00 95.31 90 TYR A C 1
ATOM 748 O O . TYR A 1 90 ? 5.388 5.165 -0.690 1.00 95.31 90 TYR A O 1
ATOM 756 N N . ALA A 1 91 ? 3.655 4.509 -1.961 1.00 93.19 91 ALA A N 1
ATOM 757 C CA . ALA A 1 91 ? 4.448 4.131 -3.127 1.00 93.19 91 ALA A CA 1
ATOM 758 C C . ALA A 1 91 ? 5.255 5.318 -3.678 1.00 93.19 91 ALA A C 1
ATOM 760 O O . ALA A 1 91 ? 6.452 5.194 -3.930 1.00 93.19 91 ALA A O 1
ATOM 761 N N . THR A 1 92 ? 4.623 6.491 -3.809 1.00 89.56 92 THR A N 1
ATOM 762 C CA . THR A 1 92 ? 5.250 7.720 -4.332 1.00 89.56 92 THR A CA 1
ATOM 763 C C . THR A 1 92 ? 6.191 8.412 -3.349 1.00 89.56 92 THR A C 1
ATOM 765 O O . THR A 1 92 ? 6.872 9.366 -3.725 1.00 89.56 92 THR A O 1
ATOM 768 N N . SER A 1 93 ? 6.232 7.959 -2.094 1.00 85.81 93 SER A N 1
ATOM 769 C CA . SER A 1 93 ? 7.210 8.441 -1.124 1.00 85.81 93 SER A CA 1
ATOM 770 C C . SER A 1 93 ? 8.630 8.043 -1.544 1.00 85.81 93 SER A C 1
ATOM 772 O O . SER A 1 93 ? 8.855 7.368 -2.548 1.00 85.81 93 SER A O 1
ATOM 774 N N . GLU A 1 94 ? 9.623 8.377 -0.727 1.00 80.38 94 GLU A N 1
ATOM 775 C CA . GLU A 1 94 ? 11.006 7.946 -0.955 1.00 80.38 94 GLU A CA 1
ATOM 776 C C . GLU A 1 94 ? 11.223 6.425 -0.817 1.00 80.38 94 GLU A C 1
ATOM 778 O O . GLU A 1 94 ? 12.358 5.948 -0.884 1.00 80.38 94 GLU A O 1
ATOM 783 N N . ARG A 1 95 ? 10.148 5.637 -0.670 1.00 86.44 95 ARG A N 1
ATOM 784 C CA . ARG A 1 95 ? 10.183 4.175 -0.596 1.00 86.44 95 ARG A CA 1
ATOM 785 C C . ARG A 1 95 ? 10.866 3.530 -1.801 1.00 86.44 95 ARG A C 1
ATOM 787 O O . ARG A 1 95 ? 11.657 2.607 -1.613 1.00 86.44 95 ARG A O 1
ATOM 794 N N . TRP A 1 96 ? 10.668 4.046 -3.015 1.00 80.38 96 TRP A N 1
ATOM 795 C CA . TRP A 1 96 ? 11.350 3.516 -4.204 1.00 80.38 96 TRP A CA 1
ATOM 796 C C . TRP A 1 96 ? 12.885 3.600 -4.095 1.00 80.38 96 TRP A C 1
ATOM 798 O O . TRP A 1 96 ? 13.583 2.747 -4.644 1.00 80.38 96 TRP A O 1
ATOM 808 N N . LYS A 1 97 ? 13.437 4.583 -3.360 1.00 83.00 97 LYS A N 1
ATOM 809 C CA . LYS A 1 97 ? 14.891 4.694 -3.126 1.00 83.00 97 LYS A CA 1
ATOM 810 C C . LYS A 1 97 ? 15.399 3.531 -2.284 1.00 83.00 97 LYS A C 1
ATOM 812 O O . LYS A 1 97 ? 16.478 3.009 -2.550 1.00 83.00 97 LYS A O 1
ATOM 817 N N . PHE A 1 98 ? 14.619 3.121 -1.288 1.00 84.06 98 PHE A N 1
ATOM 818 C CA . PHE A 1 98 ? 14.951 1.981 -0.443 1.00 84.06 98 PHE A CA 1
ATOM 819 C C . PHE A 1 98 ? 14.954 0.678 -1.249 1.00 84.06 98 PHE A C 1
ATOM 821 O O . PHE A 1 98 ? 15.954 -0.034 -1.242 1.00 84.06 98 PHE A O 1
ATOM 828 N N . VAL A 1 99 ? 13.897 0.428 -2.026 1.00 81.00 99 VAL A N 1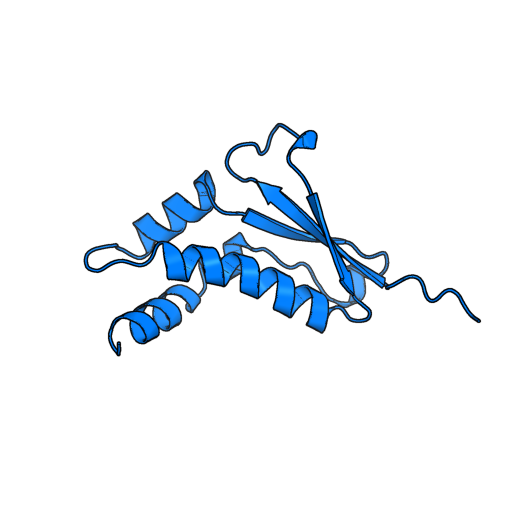
ATOM 829 C CA . VAL A 1 99 ? 13.789 -0.754 -2.900 1.00 81.00 99 VAL A CA 1
ATOM 830 C C . VAL A 1 99 ? 14.931 -0.809 -3.919 1.00 81.00 99 VAL A C 1
ATOM 832 O O . VAL A 1 99 ? 15.575 -1.844 -4.094 1.00 81.00 99 VAL A O 1
ATOM 835 N N . ARG A 1 100 ? 15.248 0.329 -4.546 1.00 81.00 100 ARG A N 1
ATOM 836 C CA . ARG A 1 100 ? 16.401 0.455 -5.441 1.00 81.00 100 ARG A CA 1
ATOM 837 C C . ARG A 1 100 ? 17.701 0.046 -4.754 1.00 81.00 100 ARG A C 1
ATOM 839 O O . ARG A 1 100 ? 18.482 -0.703 -5.334 1.00 81.00 100 ARG A O 1
ATOM 846 N N . ASN A 1 101 ? 17.948 0.564 -3.553 1.00 82.69 101 ASN A N 1
ATOM 847 C CA . ASN A 1 101 ? 19.170 0.274 -2.810 1.00 82.69 101 ASN A CA 1
ATOM 848 C C . ASN A 1 101 ? 19.241 -1.199 -2.396 1.00 82.69 101 ASN A C 1
ATOM 850 O O . ASN A 1 101 ? 20.320 -1.777 -2.467 1.00 82.69 101 ASN A O 1
ATOM 854 N N . LEU A 1 102 ? 18.121 -1.826 -2.024 1.00 81.69 102 LEU A N 1
ATOM 855 C CA . LEU A 1 102 ? 18.080 -3.266 -1.766 1.00 81.69 102 LEU A CA 1
ATOM 856 C C . LEU A 1 102 ? 18.531 -4.062 -2.995 1.00 81.69 102 LEU A C 1
ATOM 858 O O . LEU A 1 102 ? 19.424 -4.887 -2.876 1.00 81.69 102 LEU A O 1
ATOM 862 N N . LYS A 1 103 ? 17.989 -3.777 -4.184 1.00 76.81 103 LYS A N 1
ATOM 863 C CA . LYS A 1 103 ? 18.283 -4.542 -5.412 1.00 76.81 103 LYS A CA 1
ATOM 864 C C . LYS A 1 103 ? 19.668 -4.297 -6.021 1.00 76.81 103 LYS A C 1
ATOM 866 O O . LYS A 1 103 ? 20.090 -5.089 -6.850 1.00 76.81 103 LYS A O 1
ATOM 871 N N . ILE A 1 104 ? 20.353 -3.209 -5.665 1.00 73.06 104 ILE A N 1
ATOM 872 C CA . ILE A 1 104 ? 21.735 -2.941 -6.113 1.00 73.06 104 ILE A CA 1
ATOM 873 C C . ILE A 1 104 ? 22.765 -3.703 -5.258 1.00 73.06 104 ILE A C 1
ATOM 875 O O . ILE A 1 104 ? 23.877 -3.939 -5.719 1.00 73.06 104 ILE A O 1
ATOM 879 N N . ASN A 1 105 ? 22.409 -4.080 -4.026 1.00 60.72 105 ASN A N 1
ATOM 880 C CA . ASN A 1 105 ? 23.319 -4.700 -3.056 1.00 60.72 105 ASN A CA 1
ATOM 881 C C . ASN A 1 105 ? 23.238 -6.242 -3.009 1.00 60.72 105 ASN A C 1
ATOM 883 O O . ASN A 1 105 ? 23.777 -6.839 -2.076 1.00 60.72 105 ASN A O 1
ATOM 887 N N . ILE A 1 106 ? 22.559 -6.876 -3.971 1.00 56.16 106 ILE A N 1
ATOM 888 C CA . ILE A 1 106 ? 22.413 -8.338 -4.116 1.00 56.16 106 ILE A CA 1
ATOM 889 C C . ILE A 1 106 ? 23.080 -8.746 -5.426 1.00 56.16 106 ILE A C 1
ATOM 891 O O . ILE A 1 106 ? 23.787 -9.776 -5.427 1.00 56.16 106 ILE A O 1
#

Radius of gyration: 15.27 Å; chains: 1; bounding box: 39×24×42 Å

pLDDT: mean 87.6, std 11.79, range [37.09, 97.81]

Sequence (106 aa):
MTNEKKQFRLKVYDNFHYMDESETYEYGDFETYNEALIAAKAIVDDFLEHNWKSGVTPSYLLGQFSMFGEDPIIVSNKQEEHGWFSARNYATSERWKFVRNLKINI

Foldseek 3Di:
DDPPQQFKWKKKAWLQPNVDCVNIDTPDGHNDPVVLVVVQLVQLLVLLLVPDDPPDDLVNSLVCCNNGGIWIWIDGPCCVVPDGDTSSVSSPPCSNVVSNVVVVVD

Secondary structure (DSSP, 8-state):
------SEEEEEEESTTTT-GGG-EEEEEESSHHHHHHHHHHHHHHHHHHH--TT--HHHHHHHHHHHSEEEEEE-TTHHHH----HHHHHHTTHHHHHHHHHH--